Protein AF-A0A920LTN7-F1 (afdb_monomer_lite)

Sequence (70 aa):
MTDNLFLTDSVVLGVIVSAHGLKGQFKVKSFTKPPENLFAYGNVKLESGEELSLRLVSKHRELLICAAQK

Foldseek 3Di:
DDDPPPPPVDDDQWDFDAADDDPRKTKIQGPDVVRVCSLVVAWDADPVRDTFRWDFPDDDVNITTIHTDD

Structure (mmCIF, N/CA/C/O backbone):
data_AF-A0A920LTN7-F1
#
_entry.id   AF-A0A920LTN7-F1
#
loop_
_atom_site.group_PDB
_atom_site.id
_atom_site.type_symbol
_atom_site.label_atom_id
_atom_site.label_alt_id
_atom_site.label_comp_id
_atom_site.label_asym_id
_atom_site.label_entity_id
_atom_site.label_seq_id
_atom_site.pdbx_PDB_ins_code
_atom_site.Cartn_x
_atom_site.Cartn_y
_atom_site.Cartn_z
_atom_site.occupancy
_atom_site.B_iso_or_equiv
_atom_site.auth_seq_id
_atom_site.auth_comp_id
_atom_site.auth_asym_id
_atom_site.auth_atom_id
_atom_site.pdbx_PDB_model_num
ATOM 1 N N . MET A 1 1 ? -16.159 -30.114 6.842 1.00 38.41 1 MET A N 1
ATOM 2 C CA . MET A 1 1 ? -14.879 -29.504 7.247 1.00 38.41 1 MET A CA 1
ATOM 3 C C . MET A 1 1 ? -14.955 -28.056 6.826 1.00 38.41 1 MET A C 1
ATOM 5 O O . MET A 1 1 ? -15.279 -27.783 5.681 1.00 38.41 1 MET A O 1
ATOM 9 N N . THR A 1 2 ? -14.905 -27.198 7.830 1.00 48.69 2 THR A N 1
ATOM 10 C CA . THR A 1 2 ? -15.245 -25.776 7.848 1.00 48.69 2 THR A CA 1
ATOM 11 C C . THR A 1 2 ? -14.288 -24.933 7.026 1.00 48.69 2 THR A C 1
ATOM 13 O O . THR A 1 2 ? -13.098 -25.009 7.286 1.00 48.69 2 THR A O 1
ATOM 16 N N . ASP A 1 3 ? -14.823 -24.033 6.209 1.00 42.72 3 ASP A N 1
ATOM 17 C CA . ASP A 1 3 ? -14.222 -22.716 6.030 1.00 42.72 3 ASP A CA 1
ATOM 18 C C . ASP A 1 3 ? -15.362 -21.699 5.983 1.00 42.72 3 ASP A C 1
ATOM 20 O O . ASP A 1 3 ? -16.021 -21.494 4.964 1.00 42.72 3 ASP A O 1
ATOM 24 N N . ASN A 1 4 ? -15.641 -21.108 7.148 1.00 47.25 4 ASN A N 1
ATOM 25 C CA . ASN A 1 4 ? -16.340 -19.834 7.224 1.00 47.25 4 ASN A CA 1
ATOM 26 C C . ASN A 1 4 ? -15.448 -18.824 6.496 1.00 47.25 4 ASN A C 1
ATOM 28 O O . ASN A 1 4 ? -14.574 -18.211 7.111 1.00 47.25 4 ASN A O 1
ATOM 32 N N . LEU A 1 5 ? -15.653 -18.663 5.188 1.00 51.34 5 LEU A N 1
ATOM 33 C CA . LEU A 1 5 ? -15.233 -17.454 4.501 1.00 51.34 5 LEU A CA 1
ATOM 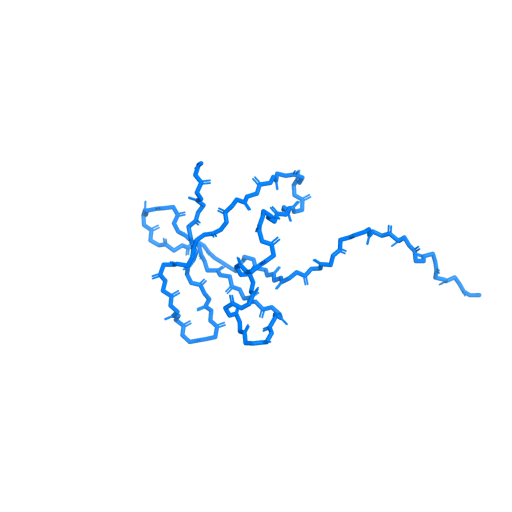34 C C . LEU A 1 5 ? -16.060 -16.326 5.110 1.00 51.34 5 LEU A C 1
ATOM 36 O O . LEU A 1 5 ? -17.163 -16.020 4.661 1.00 51.34 5 LEU A O 1
ATOM 40 N N . PHE A 1 6 ? -15.535 -15.731 6.178 1.00 49.84 6 PHE A N 1
ATOM 41 C CA . PHE A 1 6 ? -15.870 -14.363 6.517 1.00 49.84 6 PHE A CA 1
ATOM 42 C C . PHE A 1 6 ? -15.605 -13.555 5.251 1.00 49.84 6 PHE A C 1
ATOM 44 O O . PHE A 1 6 ? -14.456 -13.347 4.864 1.00 49.84 6 PHE A O 1
ATOM 51 N N . LEU A 1 7 ? -16.681 -13.185 4.561 1.00 50.59 7 LEU A N 1
ATOM 52 C CA . LEU A 1 7 ? -16.641 -12.284 3.427 1.00 50.59 7 LEU A CA 1
ATOM 53 C C . LEU A 1 7 ? -16.312 -10.900 3.990 1.00 50.59 7 LEU A C 1
ATOM 55 O O . LEU A 1 7 ? -17.183 -10.071 4.220 1.00 50.59 7 LEU A O 1
ATOM 59 N N . THR A 1 8 ? -15.048 -10.673 4.329 1.00 63.22 8 THR A N 1
ATOM 60 C CA . THR A 1 8 ? -14.548 -9.317 4.483 1.00 63.22 8 THR A CA 1
ATOM 61 C C . THR A 1 8 ? -14.568 -8.715 3.085 1.00 63.22 8 THR A C 1
ATOM 63 O O . THR A 1 8 ? -13.788 -9.148 2.242 1.00 63.22 8 THR A O 1
ATOM 66 N N . ASP A 1 9 ? -15.429 -7.723 2.837 1.00 81.62 9 ASP A N 1
ATOM 67 C CA . ASP A 1 9 ? -15.517 -6.941 1.582 1.00 81.62 9 ASP A CA 1
ATOM 68 C C . ASP A 1 9 ? -14.210 -6.194 1.212 1.00 81.62 9 ASP A C 1
ATOM 70 O O . ASP A 1 9 ? -14.168 -5.373 0.297 1.00 81.62 9 ASP A O 1
ATOM 74 N N . SER A 1 10 ? -13.119 -6.470 1.923 1.00 85.81 10 SER A N 1
ATOM 75 C CA . SER A 1 10 ? -11.823 -5.826 1.798 1.00 85.81 10 SER A CA 1
ATOM 76 C C . SER A 1 10 ? -10.769 -6.833 1.354 1.00 85.81 10 SER A C 1
ATOM 78 O O . SER A 1 10 ? -10.684 -7.945 1.875 1.00 85.81 10 SER A O 1
ATOM 80 N N . VAL A 1 11 ? -9.899 -6.403 0.444 1.00 90.44 11 VAL A N 1
ATOM 81 C CA . VAL A 1 11 ? -8.713 -7.154 0.018 1.00 90.44 11 VAL A CA 1
ATOM 82 C C . VAL A 1 11 ? -7.464 -6.469 0.559 1.00 90.44 11 VAL A C 1
ATOM 84 O O . VAL A 1 11 ? -7.341 -5.246 0.523 1.00 90.44 11 VAL A O 1
ATOM 87 N N . VAL A 1 12 ? -6.507 -7.261 1.041 1.00 93.19 12 VAL A N 1
ATOM 88 C CA . VAL A 1 12 ? -5.216 -6.744 1.504 1.00 93.19 12 VAL A CA 1
ATOM 89 C C . VAL A 1 12 ? -4.368 -6.321 0.304 1.00 93.19 12 VAL A C 1
ATOM 91 O O . VAL A 1 12 ? -3.947 -7.152 -0.498 1.00 93.19 12 VAL A O 1
ATOM 94 N N . LEU A 1 13 ? -4.079 -5.023 0.198 1.00 94.44 13 LEU A N 1
ATOM 95 C CA . LEU A 1 13 ? -3.300 -4.459 -0.913 1.00 94.44 13 LEU A CA 1
ATOM 96 C C . LEU A 1 13 ? -1.785 -4.401 -0.641 1.00 94.44 13 LEU A C 1
ATOM 98 O O . LEU A 1 13 ? -0.986 -4.235 -1.568 1.00 94.44 13 LEU A O 1
ATOM 102 N N . GLY A 1 14 ? -1.370 -4.516 0.622 1.00 94.19 14 GLY A N 1
ATOM 103 C CA . GLY A 1 14 ? 0.030 -4.451 1.029 1.00 94.19 14 GLY A CA 1
ATOM 104 C C . GLY A 1 14 ? 0.211 -4.385 2.542 1.00 94.19 14 GLY A C 1
ATOM 105 O O . GLY A 1 14 ? -0.751 -4.480 3.300 1.00 94.19 14 GLY A O 1
ATOM 106 N N . VAL A 1 15 ? 1.458 -4.206 2.975 1.00 95.56 15 VAL A N 1
ATOM 107 C CA . VAL A 1 15 ? 1.838 -4.139 4.395 1.00 95.56 15 VAL A CA 1
ATOM 108 C C . VAL A 1 15 ? 2.838 -3.013 4.652 1.00 95.56 15 VAL A C 1
ATOM 110 O O . VAL A 1 15 ? 3.781 -2.816 3.878 1.00 95.56 15 VAL A O 1
ATOM 113 N N . ILE A 1 16 ? 2.647 -2.277 5.750 1.00 94.94 16 ILE A N 1
ATOM 114 C CA . ILE A 1 16 ? 3.614 -1.291 6.243 1.00 94.94 16 ILE A CA 1
ATOM 115 C C . ILE A 1 16 ? 4.740 -2.049 6.948 1.00 94.94 16 ILE A C 1
ATOM 117 O O . ILE A 1 16 ? 4.508 -2.739 7.934 1.00 94.94 16 ILE A O 1
ATOM 121 N N . VAL A 1 17 ? 5.966 -1.937 6.440 1.00 95.56 17 VAL A N 1
ATOM 122 C CA . VAL A 1 17 ? 7.109 -2.729 6.929 1.00 95.56 17 VAL A CA 1
ATOM 123 C C . VAL A 1 17 ? 7.997 -1.971 7.912 1.00 95.56 17 VAL A C 1
ATOM 125 O O . VAL A 1 17 ? 8.708 -2.589 8.695 1.00 95.56 17 VAL A O 1
ATOM 128 N N . SER A 1 18 ? 8.041 -0.638 7.836 1.00 94.50 18 SER A N 1
ATOM 129 C CA . SER A 1 18 ? 8.849 0.204 8.735 1.00 94.50 18 SER A CA 1
ATOM 130 C C . SER A 1 18 ? 8.542 1.689 8.556 1.00 94.50 18 SER A C 1
ATOM 132 O O . SER A 1 18 ? 8.086 2.114 7.493 1.00 94.50 18 SER A O 1
ATOM 134 N N . ALA A 1 19 ? 8.863 2.494 9.570 1.00 95.19 19 ALA A N 1
ATOM 135 C CA . ALA A 1 19 ? 8.938 3.945 9.436 1.00 95.19 19 ALA A CA 1
ATOM 136 C C . ALA A 1 19 ? 10.091 4.367 8.499 1.00 95.19 19 ALA A C 1
ATOM 138 O O . ALA A 1 19 ? 11.077 3.647 8.313 1.00 95.19 19 ALA A O 1
ATOM 139 N N . HIS A 1 20 ? 9.976 5.552 7.905 1.00 93.31 20 HIS A N 1
ATOM 140 C CA . HIS A 1 20 ? 10.965 6.137 7.007 1.00 93.31 20 HIS A CA 1
ATOM 141 C C . HIS A 1 20 ? 11.210 7.618 7.332 1.00 93.31 20 HIS A C 1
ATOM 143 O O . HIS A 1 20 ? 10.355 8.477 7.124 1.00 93.31 20 HIS A O 1
ATOM 149 N N . GLY A 1 21 ? 12.425 7.931 7.787 1.00 88.19 21 GLY A N 1
ATOM 150 C CA . GLY A 1 21 ? 12.853 9.304 8.061 1.00 88.19 21 GLY A CA 1
ATOM 151 C C . GLY A 1 21 ? 12.052 10.003 9.1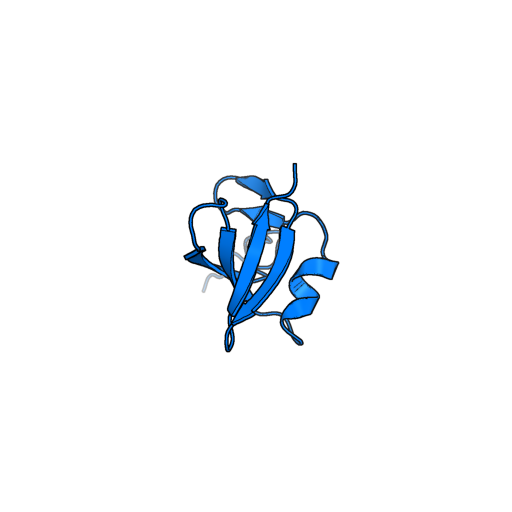69 1.00 88.19 21 GLY A C 1
ATOM 152 O O . GLY A 1 21 ? 11.329 9.375 9.934 1.00 88.19 21 GLY A O 1
ATOM 153 N N . LEU A 1 22 ? 12.197 11.329 9.250 1.00 89.94 22 LEU A N 1
ATOM 154 C CA . LEU A 1 22 ? 11.575 12.169 10.288 1.00 89.94 22 LEU A CA 1
ATOM 155 C C . LEU A 1 22 ? 10.283 12.863 9.824 1.00 89.94 22 LEU A C 1
ATOM 157 O O . LEU A 1 22 ? 9.604 13.508 10.612 1.00 89.94 22 LEU A O 1
ATOM 161 N N . LYS A 1 23 ? 9.934 12.746 8.538 1.00 88.19 23 LYS A N 1
ATOM 162 C CA . LYS A 1 23 ? 8.772 13.420 7.928 1.00 88.19 23 LYS A CA 1
ATOM 163 C C . LYS A 1 23 ? 7.476 12.602 8.027 1.00 88.19 23 LYS A C 1
ATOM 165 O O . LYS A 1 23 ? 6.574 12.811 7.223 1.00 88.19 23 LYS A O 1
ATOM 170 N N . GLY A 1 24 ? 7.416 11.631 8.940 1.00 90.69 24 GLY A N 1
ATOM 171 C CA . GLY A 1 24 ? 6.265 10.731 9.079 1.00 90.69 24 GLY A CA 1
ATOM 172 C C . GLY A 1 24 ? 6.018 9.846 7.851 1.00 90.69 24 GLY A C 1
ATOM 173 O O . GLY A 1 24 ? 4.883 9.463 7.590 1.00 90.69 24 GLY A O 1
ATOM 174 N N . GLN A 1 25 ? 7.059 9.553 7.065 1.00 95.50 25 GLN A N 1
ATOM 175 C CA . GLN A 1 25 ? 6.942 8.636 5.933 1.00 95.50 25 GLN A CA 1
ATOM 176 C C . GLN A 1 25 ? 7.091 7.199 6.427 1.00 95.50 25 GLN A C 1
ATOM 178 O O . GLN A 1 25 ? 7.649 6.942 7.494 1.00 95.50 25 GLN A O 1
ATOM 183 N N . PHE A 1 26 ? 6.629 6.246 5.635 1.00 95.31 26 PHE A N 1
ATOM 184 C CA . PHE A 1 26 ? 6.713 4.828 5.956 1.00 95.31 26 PHE A CA 1
ATOM 185 C C . PHE A 1 26 ? 6.905 4.005 4.690 1.00 95.31 26 PHE A C 1
ATOM 187 O O . PHE A 1 26 ? 6.549 4.417 3.587 1.00 95.31 26 PHE A O 1
ATOM 194 N N . LYS A 1 27 ? 7.521 2.837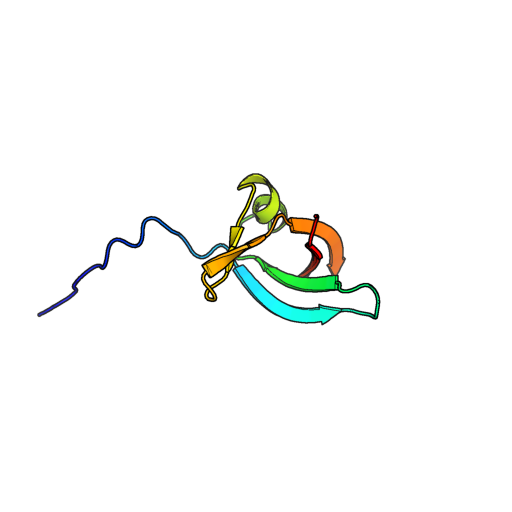 4.843 1.00 96.19 27 LYS A N 1
ATOM 195 C CA . LYS A 1 27 ? 7.752 1.897 3.750 1.00 96.19 27 LYS A CA 1
ATOM 196 C C . LYS A 1 27 ? 6.594 0.917 3.672 1.00 96.19 27 LYS A C 1
ATOM 198 O O . LYS A 1 27 ? 6.226 0.316 4.680 1.00 96.19 27 LYS A O 1
ATOM 203 N N . VAL A 1 28 ? 6.089 0.703 2.466 1.00 96.25 28 VAL A N 1
ATOM 204 C CA . VAL A 1 28 ? 5.015 -0.238 2.157 1.00 96.25 28 VAL A CA 1
ATOM 205 C C . VAL A 1 28 ? 5.519 -1.266 1.156 1.00 96.25 28 VAL A C 1
ATOM 207 O O . VAL A 1 28 ? 6.087 -0.916 0.119 1.00 96.25 28 VAL A O 1
ATOM 210 N N . LYS A 1 29 ? 5.290 -2.544 1.451 1.00 96.44 29 LYS A N 1
ATOM 211 C CA . LYS A 1 29 ? 5.381 -3.617 0.461 1.00 96.44 29 LYS A CA 1
ATOM 212 C C . LYS A 1 29 ? 4.002 -3.783 -0.170 1.00 96.44 29 LYS A C 1
ATOM 214 O O . LYS A 1 29 ? 3.072 -4.197 0.516 1.00 96.44 29 LYS A O 1
ATOM 219 N N . SER A 1 30 ? 3.868 -3.432 -1.448 1.00 95.62 30 SER A N 1
ATOM 220 C CA . SER A 1 30 ? 2.614 -3.628 -2.184 1.00 95.62 30 SER A CA 1
ATOM 221 C C . SER A 1 30 ? 2.509 -5.058 -2.711 1.00 95.62 30 SER A C 1
ATOM 223 O O . SER A 1 30 ? 3.508 -5.645 -3.125 1.00 95.62 30 SER A O 1
ATOM 225 N N . PHE A 1 31 ? 1.291 -5.594 -2.717 1.00 95.88 31 PHE A N 1
ATOM 226 C CA . PHE A 1 31 ? 0.945 -6.859 -3.371 1.00 95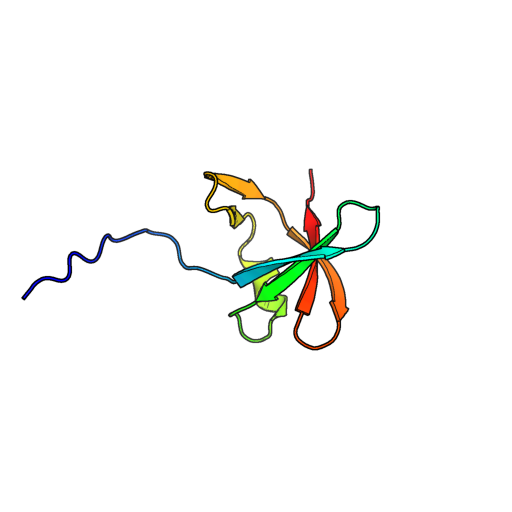.88 31 PHE A CA 1
ATOM 227 C C . PHE A 1 31 ? 0.317 -6.649 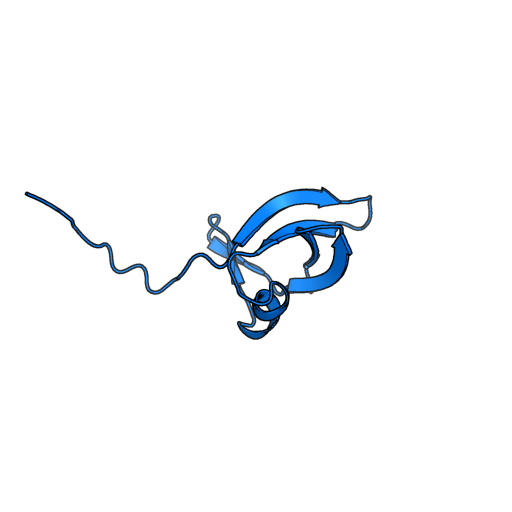-4.754 1.00 95.88 31 PHE A C 1
ATOM 229 O O . PHE A 1 31 ? 0.039 -7.610 -5.467 1.00 95.88 31 PHE A O 1
ATOM 236 N N . THR A 1 32 ? 0.117 -5.393 -5.156 1.00 94.25 32 THR A N 1
ATOM 237 C CA . THR A 1 32 ? -0.384 -5.046 -6.487 1.00 94.25 32 THR A CA 1
ATOM 238 C C . THR A 1 32 ? 0.714 -5.161 -7.546 1.00 94.25 32 THR A C 1
ATOM 240 O O . THR A 1 32 ? 1.910 -5.100 -7.244 1.00 94.25 32 THR A O 1
ATOM 243 N N . LYS A 1 33 ? 0.308 -5.326 -8.812 1.00 94.00 33 LYS A N 1
ATOM 244 C CA . LYS A 1 33 ? 1.223 -5.339 -9.956 1.00 94.00 33 LYS A CA 1
ATOM 245 C C . LYS A 1 33 ? 0.741 -4.370 -11.049 1.00 94.00 33 LYS A C 1
ATOM 247 O O . LYS A 1 33 ? -0.362 -4.569 -11.554 1.00 94.00 33 LYS A O 1
ATOM 252 N N . PRO A 1 34 ? 1.563 -3.381 -11.449 1.00 92.25 34 PRO A N 1
ATOM 253 C CA . PRO A 1 34 ? 2.831 -2.999 -10.815 1.00 92.25 34 PRO A CA 1
ATOM 254 C C . PRO A 1 34 ? 2.602 -2.417 -9.394 1.00 92.25 34 PRO A C 1
ATOM 256 O O . PRO A 1 34 ? 1.475 -2.031 -9.097 1.00 92.25 34 PRO A O 1
ATOM 259 N N . PRO A 1 35 ? 3.609 -2.375 -8.495 1.00 93.44 35 PRO A N 1
ATOM 260 C CA . PRO A 1 35 ? 3.425 -1.971 -7.091 1.00 93.44 35 PRO A CA 1
ATOM 261 C C . PRO A 1 35 ? 2.749 -0.608 -6.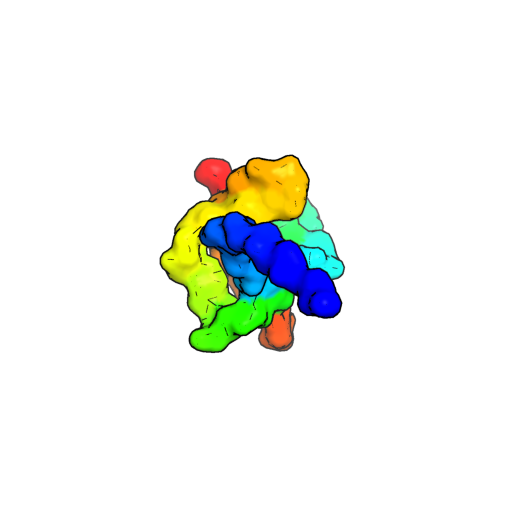901 1.00 93.44 35 PRO A C 1
ATOM 263 O O . PRO A 1 35 ? 2.066 -0.376 -5.906 1.00 93.44 35 PRO A O 1
ATOM 266 N N . GLU A 1 36 ? 2.932 0.303 -7.856 1.00 92.44 36 GLU A N 1
ATOM 267 C CA . GLU A 1 36 ? 2.354 1.643 -7.825 1.00 92.44 36 GLU A CA 1
ATOM 268 C C . GLU A 1 36 ? 0.823 1.633 -8.008 1.00 92.44 36 GLU A C 1
ATOM 270 O O . GLU A 1 36 ? 0.162 2.608 -7.653 1.00 92.44 36 GLU A O 1
ATOM 275 N N . ASN A 1 37 ? 0.225 0.523 -8.461 1.00 94.31 37 ASN A N 1
ATOM 276 C CA . ASN A 1 37 ? -1.232 0.381 -8.547 1.00 94.31 37 ASN A CA 1
ATOM 277 C C . ASN A 1 37 ? -1.923 0.463 -7.184 1.00 94.31 37 ASN A C 1
ATOM 279 O O . ASN A 1 37 ? -3.124 0.715 -7.140 1.00 94.31 37 ASN A O 1
ATOM 283 N N . LEU A 1 38 ? -1.188 0.313 -6.078 1.00 93.50 38 LEU A N 1
ATOM 284 C CA . LEU A 1 38 ? -1.695 0.565 -4.730 1.00 93.50 38 LEU A CA 1
ATOM 285 C C . LEU A 1 38 ? -2.408 1.924 -4.617 1.00 93.50 38 LEU A C 1
ATOM 287 O O . LEU A 1 38 ? -3.444 2.012 -3.967 1.00 93.50 38 LEU A O 1
ATOM 291 N N . PHE A 1 39 ? -1.890 2.968 -5.270 1.00 92.31 39 PHE A N 1
ATOM 292 C CA . PHE A 1 39 ? -2.427 4.330 -5.156 1.00 92.31 39 PHE A CA 1
ATOM 293 C C . PHE A 1 39 ? -3.674 4.578 -6.020 1.00 92.31 39 PHE A C 1
ATOM 295 O O . PHE A 1 39 ? -4.304 5.622 -5.885 1.00 92.31 39 PHE A O 1
ATOM 302 N N . ALA A 1 40 ? -4.053 3.637 -6.892 1.00 92.75 40 ALA A N 1
ATOM 303 C CA . ALA A 1 40 ? -5.251 3.751 -7.725 1.00 92.75 40 ALA A CA 1
ATOM 304 C C . ALA A 1 40 ? -6.547 3.375 -6.981 1.00 92.75 40 ALA A C 1
ATOM 306 O O . ALA A 1 40 ? -7.631 3.713 -7.445 1.00 92.75 40 ALA A O 1
ATOM 307 N N . TYR A 1 41 ? -6.442 2.693 -5.833 1.00 90.06 41 TYR A N 1
ATOM 308 C CA . TYR A 1 41 ? -7.595 2.241 -5.043 1.00 90.06 41 TYR A CA 1
ATOM 309 C C . TYR A 1 41 ? -8.248 3.359 -4.210 1.00 90.06 41 TYR A C 1
ATOM 311 O O . TYR A 1 41 ? -9.373 3.191 -3.751 1.00 90.06 41 TYR A O 1
ATOM 319 N N . GLY A 1 42 ? -7.578 4.503 -4.031 1.00 90.19 42 GLY A N 1
ATOM 320 C CA . GLY A 1 42 ? -8.062 5.598 -3.187 1.00 90.19 42 GLY A CA 1
ATOM 321 C C . GLY A 1 42 ? -7.708 5.407 -1.710 1.00 90.19 42 GLY A C 1
ATOM 322 O O . GLY A 1 42 ? -6.596 4.981 -1.388 1.00 90.19 42 GLY A O 1
ATOM 323 N N . ASN A 1 43 ? -8.634 5.762 -0.814 1.00 92.25 43 ASN A N 1
ATOM 324 C CA . ASN A 1 43 ? -8.433 5.616 0.628 1.00 92.25 43 ASN A CA 1
ATOM 325 C C . ASN A 1 43 ? -8.319 4.137 0.995 1.00 92.25 43 ASN A C 1
ATOM 327 O O . ASN A 1 43 ? -9.141 3.316 0.590 1.00 92.25 43 ASN A O 1
ATOM 331 N N . VAL A 1 44 ? -7.310 3.805 1.794 1.00 92.25 44 VAL A N 1
ATOM 332 C CA . VAL A 1 44 ? -7.108 2.447 2.295 1.00 92.25 44 VAL A CA 1
ATOM 333 C C . VAL A 1 44 ? -7.440 2.384 3.772 1.00 92.25 44 VAL A C 1
ATOM 335 O O . VAL A 1 44 ? -7.210 3.335 4.516 1.00 92.25 44 VAL A O 1
ATOM 338 N N . LYS A 1 45 ? -7.954 1.239 4.206 1.00 92.25 45 LYS A N 1
ATOM 339 C CA . LYS A 1 45 ? -8.248 0.980 5.610 1.00 92.25 45 LYS A CA 1
ATOM 340 C C . LYS A 1 45 ? -7.098 0.210 6.249 1.00 92.25 45 LYS A C 1
ATOM 342 O O . LYS A 1 45 ? -6.634 -0.787 5.696 1.00 92.25 45 LYS A O 1
ATOM 347 N N . LEU A 1 46 ? -6.639 0.676 7.404 1.00 91.06 46 LEU A N 1
ATOM 348 C CA . LEU A 1 46 ? -5.689 -0.043 8.245 1.00 91.06 46 LEU A CA 1
ATOM 349 C C . LEU A 1 46 ? -6.414 -1.094 9.089 1.00 91.06 46 LEU A C 1
ATOM 351 O O . LEU A 1 46 ? -7.619 -1.013 9.322 1.00 91.06 46 LEU A O 1
ATOM 355 N N . GLU A 1 47 ? -5.660 -2.064 9.603 1.00 87.19 47 GLU A N 1
ATOM 356 C CA . GLU A 1 47 ? -6.189 -3.079 10.523 1.00 87.19 47 GLU A CA 1
ATOM 357 C C . GLU A 1 47 ? -6.786 -2.455 11.799 1.00 87.19 47 GLU A C 1
ATOM 359 O O . GLU A 1 47 ? -7.764 -2.966 12.335 1.00 87.19 47 GLU A O 1
ATOM 364 N N . SER A 1 48 ? -6.271 -1.293 12.227 1.00 86.31 48 SER A N 1
ATOM 365 C CA . SER A 1 48 ? -6.821 -0.500 13.338 1.00 86.31 48 SER A CA 1
ATOM 366 C C . SER A 1 48 ? -8.229 0.050 13.074 1.00 86.31 48 SER A C 1
ATOM 368 O O . SER A 1 48 ? -8.889 0.512 14.001 1.00 86.31 48 SER A O 1
ATOM 370 N N . GLY A 1 49 ? -8.695 0.023 11.823 1.00 86.81 49 GLY A N 1
ATOM 371 C CA . GLY A 1 49 ? -9.954 0.619 11.388 1.00 86.81 49 GLY A CA 1
ATOM 372 C C . GLY A 1 49 ? -9.826 2.052 10.871 1.00 86.81 49 GLY A C 1
ATOM 373 O O . GLY A 1 49 ? -10.795 2.559 10.310 1.00 86.81 49 GLY A O 1
ATOM 374 N N . GLU A 1 50 ? -8.655 2.677 11.009 1.00 90.00 50 GLU A N 1
ATOM 375 C CA . GLU A 1 50 ? -8.378 4.018 10.488 1.00 90.00 50 GLU A CA 1
ATOM 376 C C . GLU A 1 50 ? -8.307 4.018 8.956 1.00 90.00 50 GLU A C 1
ATOM 378 O O . GLU A 1 50 ? -7.712 3.126 8.345 1.00 90.00 50 GLU A O 1
ATOM 383 N N . GLU A 1 51 ? -8.888 5.041 8.331 1.00 91.44 51 GLU A N 1
ATOM 384 C CA . GLU A 1 51 ? -8.752 5.282 6.897 1.00 91.44 51 GLU A CA 1
ATOM 385 C C . GLU A 1 51 ? -7.588 6.229 6.622 1.00 91.44 51 GLU A C 1
ATOM 387 O O . GLU A 1 51 ? -7.418 7.252 7.286 1.00 91.44 51 GLU A O 1
ATOM 392 N N . LEU A 1 52 ? -6.787 5.889 5.617 1.00 90.88 52 LEU A N 1
ATOM 393 C CA . LEU A 1 52 ? -5.599 6.633 5.247 1.00 90.88 52 LEU A CA 1
ATOM 394 C C . LEU A 1 52 ? -5.589 6.896 3.745 1.00 90.88 52 LEU A C 1
ATOM 396 O O . LEU A 1 52 ? -5.679 5.972 2.936 1.00 90.88 52 LEU A O 1
ATOM 400 N N . SER A 1 53 ? -5.401 8.158 3.370 1.00 92.19 53 SER A N 1
ATOM 401 C CA . SER A 1 53 ? -5.055 8.509 1.996 1.00 92.19 53 SER A CA 1
ATOM 402 C C . SER A 1 53 ? -3.541 8.430 1.821 1.00 92.19 53 SER A C 1
ATOM 404 O O . SER A 1 53 ? -2.773 9.053 2.563 1.00 92.19 53 SER A O 1
ATOM 406 N N . LEU A 1 54 ? -3.096 7.615 0.866 1.00 93.25 54 LEU A N 1
ATOM 407 C CA . LEU A 1 54 ? -1.683 7.360 0.615 1.00 93.25 54 LEU A CA 1
ATOM 408 C C . LEU A 1 54 ? -1.171 8.201 -0.549 1.00 93.25 54 LEU A C 1
ATOM 410 O O . LEU A 1 54 ? -1.751 8.209 -1.631 1.00 93.25 54 LEU A O 1
ATOM 414 N N . ARG A 1 55 ? 0.010 8.795 -0.374 1.00 93.38 55 ARG A N 1
ATOM 415 C CA . ARG A 1 55 ? 0.778 9.395 -1.469 1.00 93.38 55 ARG A CA 1
ATOM 416 C C . ARG A 1 55 ? 2.134 8.726 -1.627 1.00 93.38 55 ARG A C 1
ATOM 418 O O . ARG A 1 55 ? 2.873 8.577 -0.652 1.00 93.38 55 ARG A O 1
ATOM 425 N N . LEU A 1 56 ? 2.495 8.416 -2.871 1.00 94.19 56 LEU A N 1
ATOM 426 C CA . LEU A 1 56 ? 3.842 7.980 -3.225 1.00 94.19 56 LEU A CA 1
ATOM 427 C C . LEU A 1 56 ? 4.831 9.145 -3.091 1.00 94.19 56 LEU A C 1
ATOM 429 O O . LEU A 1 56 ? 4.663 10.191 -3.721 1.00 94.19 56 LEU A O 1
ATOM 433 N N . VAL A 1 57 ? 5.876 8.952 -2.291 1.00 94.62 57 VAL A N 1
ATOM 434 C CA . VAL A 1 57 ? 7.011 9.881 -2.190 1.00 94.62 57 VAL A CA 1
ATOM 435 C C . VAL A 1 57 ? 8.140 9.417 -3.100 1.00 94.62 57 VAL A C 1
ATOM 437 O O . VAL A 1 57 ? 8.676 10.204 -3.875 1.00 94.62 57 VAL A O 1
ATOM 440 N N . SER A 1 58 ? 8.511 8.141 -3.006 1.00 94.00 58 SER A N 1
ATOM 441 C CA . SER A 1 58 ? 9.559 7.539 -3.828 1.00 94.00 58 SER A CA 1
ATOM 442 C C . SER A 1 58 ? 9.490 6.013 -3.778 1.00 94.00 58 SER A C 1
ATOM 444 O O . SER A 1 58 ? 8.746 5.428 -2.991 1.00 94.00 58 SER A O 1
ATOM 446 N N . LYS A 1 59 ? 10.280 5.350 -4.622 1.00 93.50 59 LYS A N 1
ATOM 447 C CA . LYS A 1 59 ? 10.443 3.895 -4.632 1.00 93.50 59 LYS A CA 1
ATOM 448 C C . LYS A 1 59 ? 11.860 3.544 -4.201 1.00 93.50 59 LYS A C 1
ATOM 450 O O . LYS A 1 59 ? 12.819 4.147 -4.674 1.00 93.50 59 LYS A O 1
ATOM 455 N N . HIS A 1 60 ? 11.995 2.560 -3.320 1.00 90.12 60 HIS A N 1
ATOM 456 C CA . HIS A 1 60 ? 13.286 2.055 -2.871 1.00 90.12 60 HIS A CA 1
ATOM 457 C C . HIS A 1 60 ? 13.296 0.526 -2.918 1.00 90.12 60 HIS A C 1
ATOM 459 O O . HIS A 1 60 ? 12.730 -0.145 -2.052 1.00 90.12 60 HIS A O 1
ATOM 465 N N . ARG A 1 61 ? 13.994 -0.024 -3.920 1.00 87.62 61 ARG A N 1
ATOM 466 C CA . ARG A 1 61 ? 13.978 -1.458 -4.256 1.00 87.62 61 ARG A CA 1
ATOM 467 C C . ARG A 1 61 ? 12.542 -1.922 -4.549 1.00 87.62 61 ARG A C 1
ATOM 469 O O . ARG A 1 61 ? 11.882 -1.348 -5.410 1.00 87.62 61 ARG A O 1
ATOM 476 N N . GLU A 1 62 ? 12.060 -2.928 -3.827 1.00 89.94 62 GLU A N 1
ATOM 477 C CA . GLU A 1 62 ? 10.699 -3.468 -3.936 1.00 89.94 62 GLU A CA 1
ATOM 478 C C . GLU A 1 62 ? 9.688 -2.763 -3.015 1.00 89.94 62 GLU A C 1
ATOM 480 O O . GLU A 1 62 ? 8.530 -3.167 -2.939 1.00 89.94 62 GLU A O 1
ATOM 485 N N . LEU A 1 63 ? 10.116 -1.724 -2.290 1.00 94.94 63 LEU A N 1
ATOM 486 C CA . LEU A 1 63 ? 9.283 -1.004 -1.332 1.00 94.94 63 LEU A CA 1
ATOM 487 C C . LEU A 1 63 ? 8.906 0.377 -1.859 1.00 94.94 63 LEU A C 1
ATOM 489 O O . LEU A 1 63 ? 9.704 1.073 -2.493 1.00 94.94 63 LEU A O 1
ATOM 493 N N . LEU A 1 64 ? 7.693 0.793 -1.526 1.00 95.88 64 LEU A N 1
ATOM 494 C CA . LEU A 1 64 ? 7.179 2.131 -1.770 1.00 95.88 64 LEU A CA 1
ATOM 495 C C . LEU A 1 64 ? 7.372 2.956 -0.505 1.00 95.88 64 LEU A C 1
ATOM 497 O O . LEU A 1 64 ? 7.029 2.506 0.584 1.00 95.88 64 LEU A O 1
ATOM 501 N N . ILE A 1 65 ? 7.937 4.149 -0.630 1.00 96.12 65 ILE A N 1
ATOM 502 C CA . ILE A 1 65 ? 7.981 5.121 0.459 1.00 96.12 65 ILE A CA 1
ATOM 503 C C . ILE A 1 65 ? 6.738 5.988 0.313 1.00 96.12 65 ILE A C 1
ATOM 505 O O . ILE A 1 65 ? 6.585 6.720 -0.668 1.00 96.12 65 ILE A O 1
ATOM 509 N N . CYS A 1 66 ? 5.856 5.881 1.295 1.00 95.19 66 CYS A N 1
ATOM 510 C CA . CYS A 1 66 ? 4.559 6.528 1.326 1.00 95.19 66 CYS A CA 1
ATOM 511 C C . CYS A 1 66 ? 4.514 7.585 2.429 1.00 95.19 66 CYS A C 1
ATOM 513 O O . CYS A 1 66 ? 5.230 7.502 3.429 1.00 95.19 66 CYS A O 1
ATOM 515 N N . ALA A 1 67 ? 3.643 8.567 2.247 1.00 94.44 67 ALA A N 1
ATOM 516 C CA . ALA A 1 67 ? 3.223 9.488 3.291 1.00 94.44 67 ALA A CA 1
ATOM 517 C C . ALA A 1 67 ? 1.695 9.484 3.378 1.00 94.44 67 ALA A C 1
ATOM 519 O O . ALA A 1 67 ? 1.018 9.314 2.361 1.00 94.44 67 ALA A O 1
ATOM 520 N N . ALA A 1 68 ? 1.174 9.699 4.582 1.00 91.25 68 ALA A N 1
ATOM 521 C CA . ALA A 1 68 ? -0.241 9.960 4.792 1.00 91.25 68 ALA A CA 1
ATOM 522 C C . ALA A 1 68 ? -0.588 11.375 4.308 1.00 91.25 68 ALA A C 1
ATOM 524 O O . ALA A 1 68 ? 0.135 12.329 4.613 1.00 91.25 68 ALA A O 1
ATOM 525 N N . GLN A 1 69 ? -1.681 11.515 3.565 1.00 82.88 69 GLN A N 1
ATOM 526 C CA . GLN A 1 69 ? -2.289 12.813 3.279 1.00 82.88 69 GLN A CA 1
ATOM 527 C C . GLN A 1 69 ? -3.377 13.103 4.319 1.00 82.88 69 GLN A C 1
ATOM 529 O O . GLN A 1 69 ? -4.087 12.189 4.735 1.00 82.88 69 GLN A O 1
ATOM 534 N N . LYS A 1 70 ? -3.454 14.365 4.755 1.00 61.56 70 LYS A N 1
ATOM 535 C CA . LYS A 1 70 ? -4.603 14.894 5.499 1.00 61.56 70 LYS A CA 1
ATOM 536 C C . LYS A 1 70 ? -5.715 15.265 4.534 1.00 61.56 70 LYS A C 1
ATOM 538 O O . LYS A 1 70 ? -5.360 15.726 3.424 1.00 61.56 70 LYS A O 1
#

Radius of gyration: 13.62 Å; chains: 1; bounding box: 31×44×24 Å

Secondary structure (DSSP, 8-state):
--------S----EEEEEEETTTTEEEEEE-SSSGGGGGGS-SEE-TTS-EEEEEEEEEETTEEEEEEE-

pLDDT: mean 86.91, std 14.6, range [38.41, 96.44]